Protein AF-A0A6C0CJ75-F1 (afdb_monomer_lite)

Structure (mmCIF, N/CA/C/O backbone):
data_AF-A0A6C0CJ75-F1
#
_entry.id   AF-A0A6C0CJ75-F1
#
loop_
_atom_site.group_PDB
_atom_site.id
_atom_site.type_symbol
_atom_site.label_atom_id
_atom_site.label_alt_id
_atom_site.label_comp_id
_atom_site.label_asym_id
_atom_site.label_entity_id
_atom_site.label_seq_id
_atom_site.pdbx_PDB_ins_code
_atom_site.Cartn_x
_atom_site.Cartn_y
_atom_site.Cartn_z
_atom_site.occupancy
_atom_site.B_iso_or_equiv
_atom_site.auth_seq_id
_atom_site.auth_comp_id
_atom_site.auth_asym_id
_atom_site.auth_atom_id
_atom_site.pdbx_PDB_model_num
ATOM 1 N N . MET A 1 1 ? 14.289 -2.605 -13.722 1.00 75.31 1 MET A N 1
ATOM 2 C CA . MET A 1 1 ? 13.426 -1.595 -13.074 1.00 75.31 1 MET A CA 1
ATOM 3 C C . MET A 1 1 ? 14.159 -0.256 -13.077 1.00 75.31 1 MET A C 1
ATOM 5 O O . MET A 1 1 ? 15.323 -0.239 -12.698 1.00 75.31 1 MET A O 1
ATOM 9 N N . ASN A 1 2 ? 13.547 0.825 -13.569 1.00 86.00 2 ASN A N 1
ATOM 10 C CA . ASN A 1 2 ? 14.164 2.161 -13.549 1.00 86.00 2 ASN A CA 1
ATOM 11 C C . ASN A 1 2 ? 13.733 2.943 -12.288 1.00 86.00 2 ASN A C 1
ATOM 13 O O . ASN A 1 2 ? 12.832 2.519 -11.563 1.00 86.00 2 ASN A O 1
ATOM 17 N N . MET A 1 3 ? 14.371 4.088 -12.028 1.00 89.25 3 MET A N 1
ATOM 18 C CA . MET A 1 3 ? 14.085 4.920 -10.850 1.00 89.25 3 MET A CA 1
ATOM 19 C C . MET A 1 3 ? 12.630 5.427 -10.812 1.00 89.25 3 MET A C 1
ATOM 21 O O . MET A 1 3 ? 12.044 5.523 -9.737 1.00 89.25 3 MET A O 1
ATOM 25 N N . MET A 1 4 ? 12.023 5.677 -11.978 1.00 90.56 4 MET A N 1
ATOM 26 C CA . MET A 1 4 ? 10.618 6.084 -12.089 1.00 90.56 4 MET A CA 1
ATOM 27 C C . MET A 1 4 ? 9.665 4.976 -11.618 1.00 90.56 4 MET A C 1
ATOM 29 O O . MET A 1 4 ? 8.766 5.239 -10.827 1.00 90.56 4 MET A O 1
ATOM 33 N N . ASN A 1 5 ? 9.885 3.725 -12.033 1.00 90.12 5 ASN A N 1
ATOM 34 C CA . ASN A 1 5 ? 9.057 2.587 -11.626 1.00 90.12 5 ASN A CA 1
ATOM 35 C C . ASN A 1 5 ? 9.108 2.379 -10.108 1.00 90.12 5 ASN A C 1
ATOM 37 O O . ASN A 1 5 ? 8.080 2.125 -9.490 1.00 90.12 5 ASN A O 1
ATOM 41 N N . ILE A 1 6 ? 10.292 2.534 -9.506 1.00 91.81 6 ILE A N 1
ATOM 42 C CA . ILE A 1 6 ? 10.466 2.460 -8.049 1.00 91.81 6 ILE A CA 1
ATOM 43 C C . ILE A 1 6 ? 9.642 3.553 -7.361 1.00 91.81 6 ILE A C 1
ATOM 45 O O . ILE A 1 6 ? 8.895 3.263 -6.429 1.00 91.81 6 ILE A O 1
ATOM 49 N N . ALA A 1 7 ? 9.735 4.797 -7.840 1.00 94.44 7 ALA A N 1
ATOM 50 C CA . ALA A 1 7 ? 8.972 5.913 -7.286 1.00 94.44 7 ALA A CA 1
ATOM 51 C C . ALA A 1 7 ? 7.454 5.680 -7.386 1.00 94.44 7 ALA A C 1
ATOM 53 O O . ALA A 1 7 ? 6.737 5.883 -6.406 1.00 94.44 7 ALA A O 1
ATOM 54 N N . ILE A 1 8 ? 6.971 5.188 -8.532 1.00 94.31 8 ILE A N 1
ATOM 55 C CA . ILE A 1 8 ? 5.554 4.859 -8.745 1.00 94.31 8 ILE A CA 1
ATOM 56 C C . ILE A 1 8 ? 5.088 3.770 -7.771 1.00 94.31 8 ILE A C 1
ATOM 58 O O . ILE A 1 8 ? 4.023 3.913 -7.175 1.00 94.31 8 ILE A O 1
ATOM 62 N N . ILE A 1 9 ? 5.885 2.716 -7.564 1.00 95.25 9 ILE A N 1
ATOM 63 C CA . ILE A 1 9 ? 5.568 1.631 -6.622 1.00 95.25 9 ILE A CA 1
ATOM 64 C C . ILE A 1 9 ? 5.388 2.175 -5.200 1.00 95.25 9 ILE A C 1
ATOM 66 O O . ILE A 1 9 ? 4.384 1.876 -4.552 1.00 95.25 9 ILE A O 1
ATOM 70 N N . PHE A 1 10 ? 6.311 3.014 -4.720 1.00 95.56 10 PHE A N 1
ATOM 71 C CA . PHE A 1 10 ? 6.197 3.602 -3.382 1.00 95.56 10 PHE A CA 1
ATOM 72 C C . PHE A 1 10 ? 4.981 4.520 -3.245 1.00 95.56 10 PHE A C 1
ATOM 74 O O . PHE A 1 10 ? 4.252 4.421 -2.258 1.00 95.56 10 PHE A O 1
ATOM 81 N N . ILE A 1 11 ? 4.729 5.375 -4.241 1.00 97.12 11 ILE A N 1
ATOM 82 C CA . ILE A 1 11 ? 3.551 6.253 -4.252 1.00 97.12 11 ILE A CA 1
ATOM 83 C C . ILE A 1 11 ? 2.265 5.420 -4.224 1.00 97.12 11 ILE A C 1
ATOM 85 O O . ILE A 1 11 ? 1.365 5.726 -3.443 1.00 97.12 11 ILE A O 1
ATOM 89 N N . ALA A 1 12 ? 2.185 4.349 -5.016 1.00 96.25 12 ALA A N 1
ATOM 90 C CA . ALA A 1 12 ? 1.022 3.467 -5.049 1.00 96.25 12 ALA A CA 1
ATOM 91 C C . ALA A 1 12 ? 0.771 2.791 -3.693 1.00 96.25 12 ALA A C 1
ATOM 93 O O . ALA A 1 12 ? -0.364 2.780 -3.221 1.00 96.25 12 ALA A O 1
ATOM 94 N N . ILE A 1 13 ? 1.819 2.283 -3.035 1.00 97.31 13 ILE A N 1
ATOM 95 C CA . ILE A 1 13 ? 1.709 1.667 -1.703 1.00 97.31 13 ILE A CA 1
ATOM 96 C C . ILE A 1 13 ? 1.183 2.679 -0.677 1.00 97.31 13 ILE A C 1
ATOM 98 O O . ILE A 1 13 ? 0.244 2.368 0.058 1.00 97.31 13 ILE A O 1
ATOM 102 N N . ILE A 1 14 ? 1.742 3.894 -0.647 1.00 98.19 14 ILE A N 1
ATOM 103 C CA . ILE A 1 14 ? 1.315 4.956 0.279 1.00 98.19 14 ILE A CA 1
ATOM 104 C C . ILE A 1 14 ? -0.140 5.354 0.007 1.00 98.19 14 ILE A C 1
ATOM 106 O O . ILE A 1 14 ? -0.945 5.423 0.937 1.00 98.19 14 ILE A O 1
ATOM 110 N N . ALA A 1 15 ? -0.494 5.576 -1.261 1.00 98.25 15 ALA A N 1
ATOM 111 C CA . ALA A 1 15 ? -1.842 5.973 -1.652 1.00 98.25 15 ALA A CA 1
ATOM 112 C C . ALA A 1 15 ? -2.877 4.903 -1.279 1.00 98.25 15 ALA A C 1
ATOM 114 O O . ALA A 1 15 ? -3.905 5.221 -0.683 1.00 98.25 15 ALA A O 1
ATOM 115 N N . ILE A 1 16 ? -2.592 3.630 -1.569 1.00 98.06 16 ILE A N 1
ATOM 116 C CA . ILE A 1 16 ? -3.488 2.516 -1.241 1.00 98.06 16 ILE A CA 1
ATOM 117 C C . ILE A 1 16 ? -3.612 2.346 0.271 1.00 98.06 16 ILE A C 1
ATOM 119 O O . ILE A 1 16 ? -4.730 2.192 0.759 1.00 98.06 16 ILE A O 1
ATOM 123 N N . ASN A 1 17 ? -2.509 2.422 1.023 1.00 98.12 17 ASN A N 1
ATOM 124 C CA . ASN A 1 17 ? -2.559 2.372 2.484 1.00 98.12 17 ASN A CA 1
ATOM 125 C C . ASN A 1 17 ? -3.503 3.446 3.042 1.00 98.12 17 ASN A C 1
ATOM 127 O O . ASN A 1 17 ? -4.384 3.133 3.844 1.00 9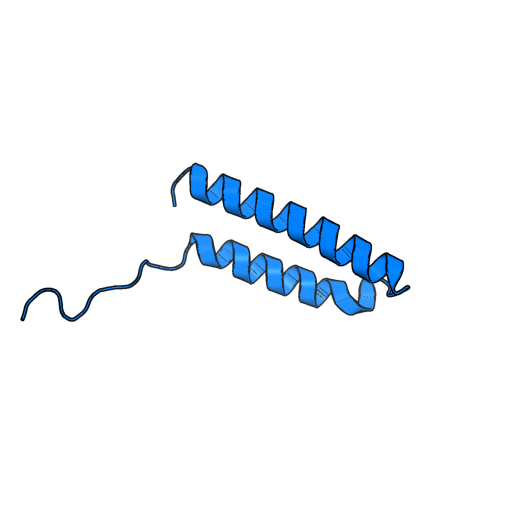8.12 17 ASN A O 1
ATOM 131 N N . TYR A 1 18 ? -3.340 4.687 2.578 1.00 98.31 18 TYR A N 1
ATOM 132 C CA . TYR A 1 18 ? -4.131 5.823 3.030 1.00 98.31 18 TYR A CA 1
ATOM 133 C C . TYR A 1 18 ? -5.613 5.668 2.674 1.00 98.31 18 TYR A C 1
ATOM 135 O O . TYR A 1 18 ? -6.465 5.758 3.556 1.00 98.31 18 TYR A O 1
ATOM 143 N N . ILE A 1 19 ? -5.925 5.381 1.405 1.00 98.44 19 ILE A N 1
ATOM 144 C CA . ILE A 1 19 ? -7.306 5.251 0.922 1.00 98.44 19 ILE A CA 1
ATOM 145 C C . ILE A 1 19 ? -8.019 4.096 1.630 1.00 98.44 19 ILE A C 1
ATOM 147 O O . ILE A 1 19 ? -9.122 4.281 2.140 1.00 98.44 19 ILE A O 1
ATOM 151 N N . VAL A 1 20 ? -7.391 2.918 1.704 1.00 98.12 20 VAL A N 1
ATOM 152 C CA . VAL A 1 20 ? -8.002 1.746 2.346 1.00 98.12 20 VAL A CA 1
ATOM 153 C C . VAL A 1 20 ? -8.211 2.007 3.830 1.00 98.12 20 VAL A C 1
ATOM 155 O O . VAL A 1 20 ? -9.299 1.756 4.335 1.00 98.12 20 VAL A O 1
ATOM 158 N N . THR A 1 21 ? -7.222 2.564 4.528 1.00 98.12 21 THR A N 1
ATOM 159 C CA . THR A 1 21 ? -7.359 2.862 5.959 1.00 98.12 21 THR A CA 1
ATOM 160 C C . THR A 1 21 ? -8.448 3.906 6.212 1.00 98.12 21 THR A C 1
ATOM 162 O O . THR A 1 21 ? -9.239 3.739 7.135 1.00 98.12 21 THR A O 1
ATOM 165 N N . ALA A 1 22 ? -8.560 4.941 5.373 1.00 98.56 22 ALA A N 1
ATOM 166 C CA . ALA A 1 22 ? -9.634 5.928 5.474 1.00 98.56 22 ALA A CA 1
ATOM 167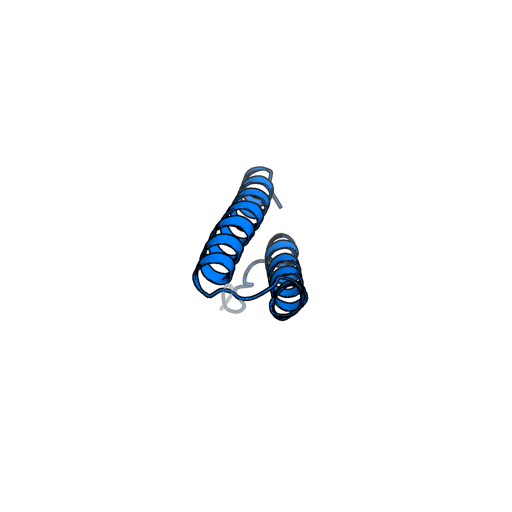 C C . ALA A 1 22 ? -11.024 5.299 5.271 1.00 98.56 22 ALA A C 1
ATOM 169 O O . ALA A 1 22 ? -11.935 5.567 6.054 1.00 98.56 22 ALA A O 1
ATOM 170 N N . ILE A 1 23 ? -11.176 4.428 4.267 1.00 98.56 23 ILE A N 1
ATOM 171 C CA . ILE A 1 23 ? -12.429 3.707 4.011 1.00 98.56 23 ILE A CA 1
ATOM 172 C C . ILE A 1 23 ? -12.765 2.772 5.179 1.00 98.56 23 ILE A C 1
ATOM 174 O O . ILE A 1 23 ? -13.891 2.791 5.664 1.00 98.56 23 ILE A O 1
ATOM 178 N N . MET A 1 24 ? -11.808 1.981 5.665 1.00 98.38 24 MET A N 1
ATOM 179 C CA . MET A 1 24 ? -12.051 1.029 6.755 1.00 98.38 24 MET A CA 1
ATOM 180 C C . MET A 1 24 ? -12.392 1.743 8.064 1.00 98.38 24 MET A C 1
ATOM 182 O O . MET A 1 24 ? -13.329 1.335 8.743 1.00 98.38 24 MET A O 1
ATOM 186 N N . ASN A 1 25 ? -11.729 2.865 8.360 1.00 98.00 25 ASN A N 1
ATOM 187 C CA . ASN A 1 25 ? -12.089 3.722 9.490 1.00 98.00 25 ASN A CA 1
ATOM 188 C C . ASN A 1 25 ? -13.505 4.295 9.348 1.00 98.00 25 ASN A C 1
ATOM 190 O O . ASN A 1 25 ? -14.263 4.280 10.314 1.00 98.00 25 ASN A O 1
ATOM 194 N N . PHE A 1 26 ? -13.882 4.767 8.154 1.00 98.31 26 PHE A N 1
ATOM 195 C CA . PHE A 1 26 ? -15.243 5.243 7.883 1.00 98.31 26 PHE A CA 1
ATOM 196 C C . PHE A 1 26 ? -16.292 4.139 8.089 1.00 98.31 26 PHE A C 1
ATOM 198 O O . PHE A 1 26 ? -17.369 4.401 8.619 1.00 98.31 26 PHE A O 1
ATOM 205 N N . LEU A 1 27 ? -15.965 2.900 7.717 1.00 98.25 27 LEU A N 1
ATOM 206 C CA . LEU A 1 27 ? -16.823 1.729 7.900 1.00 98.25 27 LEU A CA 1
ATOM 207 C C . LEU A 1 27 ? -16.771 1.138 9.323 1.00 98.25 27 LEU A C 1
ATOM 209 O O . LEU A 1 27 ? -17.518 0.205 9.610 1.00 98.25 27 LEU A O 1
ATOM 213 N N . GLY A 1 28 ? -15.907 1.647 10.208 1.00 97.94 28 GLY A N 1
ATOM 214 C CA . GLY A 1 28 ? -15.720 1.123 11.565 1.00 97.94 28 GLY A CA 1
ATOM 215 C C . GLY A 1 28 ? -15.037 -0.249 11.626 1.00 97.94 28 GLY A C 1
ATOM 216 O O . GLY A 1 28 ? -15.220 -0.981 12.596 1.00 97.94 28 GLY A O 1
ATOM 217 N N . VAL A 1 29 ? -14.275 -0.624 10.595 1.00 98.25 29 VAL A N 1
ATOM 218 C CA . VAL A 1 29 ? -13.577 -1.913 10.507 1.00 98.25 29 VAL A CA 1
ATOM 219 C C . VAL A 1 29 ? -12.160 -1.783 11.060 1.00 98.25 29 VAL A C 1
ATOM 221 O O . VAL A 1 29 ? -11.353 -0.995 10.570 1.00 98.25 29 VAL A O 1
ATOM 224 N N . GLU A 1 30 ? -11.831 -2.602 12.056 1.00 97.31 30 GLU A N 1
ATOM 225 C CA . GLU A 1 30 ? -10.499 -2.614 12.665 1.00 97.31 30 GLU A CA 1
ATOM 226 C C . GLU A 1 30 ? -9.429 -3.245 11.756 1.00 97.31 30 GLU A C 1
ATOM 228 O O . GLU A 1 30 ? -9.691 -4.163 10.973 1.00 97.31 30 GLU A O 1
ATOM 233 N N . LEU A 1 31 ? -8.175 -2.810 11.929 1.00 96.50 31 LEU A N 1
ATOM 234 C CA . LEU A 1 31 ? -7.024 -3.258 11.134 1.00 96.50 31 LEU A CA 1
ATOM 235 C C . LEU A 1 31 ? -6.826 -4.780 11.131 1.00 96.50 31 LEU A C 1
ATOM 237 O O . LEU A 1 31 ? -6.402 -5.335 10.118 1.00 96.50 31 LEU A O 1
ATOM 241 N N . GLN A 1 32 ? -7.156 -5.472 12.224 1.00 97.19 32 GLN A N 1
ATOM 242 C CA . GLN A 1 32 ? -7.001 -6.928 12.323 1.00 97.19 32 GLN A CA 1
ATOM 243 C C . GLN A 1 32 ? -7.817 -7.702 1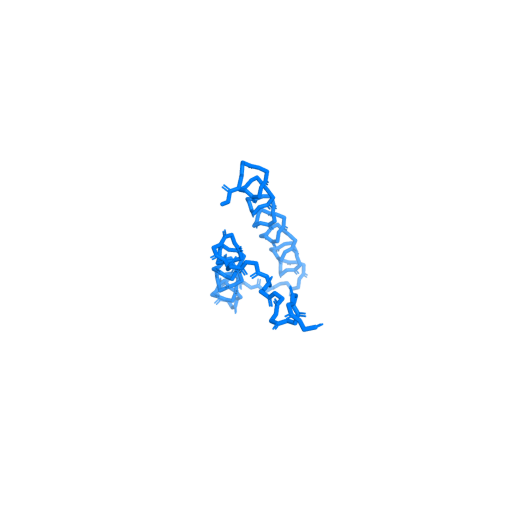1.274 1.00 97.19 32 GLN A C 1
ATOM 245 O O . GLN A 1 32 ? -7.441 -8.814 10.910 1.00 97.19 32 GLN A O 1
ATOM 250 N N . PHE A 1 33 ? -8.901 -7.111 10.760 1.00 97.69 33 PHE A N 1
ATOM 251 C CA . PHE A 1 33 ? -9.784 -7.765 9.795 1.00 97.69 33 PHE A CA 1
ATOM 252 C C . PHE A 1 33 ? -9.302 -7.632 8.347 1.00 97.69 33 PHE A C 1
ATOM 254 O O . PHE A 1 33 ? -9.572 -8.519 7.540 1.00 97.69 33 PHE A O 1
ATOM 261 N N . TYR A 1 34 ? -8.587 -6.553 8.002 1.00 97.56 34 TYR A N 1
ATOM 262 C CA . TYR A 1 34 ? -8.183 -6.272 6.616 1.00 97.56 34 TYR A CA 1
ATOM 263 C C . TYR A 1 34 ? -6.665 -6.166 6.397 1.00 97.56 34 TYR A C 1
ATOM 265 O O . TYR A 1 34 ? -6.203 -6.189 5.255 1.00 97.56 34 TYR A O 1
ATOM 273 N N . GLY A 1 35 ? -5.871 -6.060 7.465 1.00 97.31 35 GLY A N 1
ATOM 274 C CA . GLY A 1 35 ? -4.437 -5.778 7.388 1.00 97.31 35 GLY A CA 1
ATOM 275 C C . GLY A 1 35 ? -3.640 -6.831 6.616 1.00 97.31 35 GLY A C 1
ATOM 276 O O . GLY A 1 35 ? -2.769 -6.478 5.825 1.00 97.31 35 GLY A O 1
ATOM 277 N N . SER A 1 36 ? -3.970 -8.117 6.769 1.00 97.94 36 SER A N 1
ATOM 278 C CA . SER A 1 36 ? -3.327 -9.203 6.012 1.00 97.94 36 SER A CA 1
ATOM 279 C C . SER A 1 36 ? -3.591 -9.100 4.506 1.00 97.94 36 SER A C 1
ATOM 281 O O . SER A 1 36 ? -2.672 -9.277 3.707 1.00 97.94 36 SER A O 1
ATOM 283 N N . TYR A 1 37 ? -4.813 -8.742 4.108 1.00 97.12 37 TYR A N 1
ATOM 284 C CA . TYR A 1 37 ? -5.171 -8.506 2.708 1.00 97.12 37 TYR A CA 1
ATOM 285 C C . TYR A 1 37 ? -4.468 -7.265 2.148 1.00 97.12 37 TYR A C 1
ATOM 287 O O . TYR A 1 37 ? -4.001 -7.282 1.011 1.00 97.12 37 TYR A O 1
ATOM 295 N N . LEU A 1 38 ? -4.332 -6.205 2.950 1.00 97.19 38 LEU A N 1
ATOM 296 C CA . LEU A 1 38 ? -3.590 -5.006 2.558 1.00 97.19 38 LEU A CA 1
ATOM 297 C C . LEU A 1 38 ? -2.098 -5.315 2.335 1.00 97.19 38 LEU A C 1
ATOM 299 O O . LEU A 1 38 ? -1.524 -4.884 1.336 1.00 97.19 38 LEU A O 1
ATOM 303 N N . LEU A 1 39 ? -1.487 -6.120 3.211 1.00 97.19 39 LEU A N 1
ATOM 304 C CA . LEU A 1 39 ? -0.113 -6.604 3.034 1.00 97.19 39 LEU A CA 1
ATOM 305 C C . LEU A 1 39 ? 0.035 -7.487 1.788 1.00 97.19 39 LEU A C 1
ATOM 307 O O . LEU A 1 39 ? 1.019 -7.357 1.058 1.00 97.19 39 LEU A O 1
ATOM 311 N N . TRP A 1 40 ? -0.946 -8.348 1.510 1.00 96.56 40 TRP A N 1
ATOM 312 C CA . TRP A 1 40 ? -0.976 -9.151 0.286 1.00 96.56 40 TRP A CA 1
ATOM 313 C C . TRP A 1 40 ? -1.015 -8.276 -0.977 1.00 96.56 40 TRP A C 1
ATOM 315 O O . TRP A 1 40 ? -0.260 -8.525 -1.918 1.00 96.56 40 TRP A O 1
ATOM 325 N N . ILE A 1 41 ? -1.804 -7.198 -0.978 1.00 96.06 41 ILE A N 1
ATOM 326 C CA . ILE A 1 41 ? -1.824 -6.223 -2.080 1.00 96.06 41 ILE A CA 1
ATOM 327 C C . ILE A 1 41 ? -0.454 -5.548 -2.242 1.00 96.06 41 ILE A C 1
ATOM 329 O O . ILE A 1 41 ? 0.038 -5.439 -3.366 1.00 96.06 41 ILE A O 1
ATOM 333 N N . PHE A 1 42 ? 0.203 -5.136 -1.152 1.00 95.94 42 PHE A N 1
ATOM 334 C CA . PHE A 1 42 ? 1.547 -4.548 -1.238 1.00 95.94 42 PHE A CA 1
ATOM 335 C C . PHE A 1 42 ? 2.565 -5.516 -1.837 1.00 95.94 42 PHE A C 1
ATOM 337 O O . PHE A 1 42 ? 3.380 -5.099 -2.658 1.00 95.94 42 PHE A O 1
ATOM 344 N N . ALA A 1 43 ? 2.491 -6.804 -1.493 1.00 95.31 43 ALA A N 1
ATOM 345 C CA . ALA A 1 43 ? 3.348 -7.818 -2.096 1.00 95.31 43 ALA A CA 1
ATOM 346 C C . ALA A 1 43 ? 3.143 -7.902 -3.618 1.00 95.31 43 ALA A C 1
ATOM 348 O O . ALA A 1 43 ? 4.121 -7.909 -4.361 1.00 95.31 43 ALA A O 1
ATOM 349 N N . ILE A 1 44 ? 1.895 -7.887 -4.100 1.00 94.06 44 ILE A N 1
ATOM 350 C CA . ILE A 1 44 ? 1.594 -7.895 -5.543 1.00 94.06 44 ILE A CA 1
ATOM 351 C C . ILE A 1 44 ? 2.170 -6.655 -6.241 1.00 94.06 44 ILE A C 1
ATOM 353 O O . ILE A 1 44 ? 2.786 -6.775 -7.301 1.00 94.06 44 ILE A O 1
ATOM 357 N N . ILE A 1 45 ? 2.014 -5.472 -5.643 1.00 94.19 45 ILE A N 1
ATOM 358 C CA . ILE A 1 45 ? 2.533 -4.214 -6.206 1.00 94.19 45 ILE A CA 1
ATOM 359 C C . ILE A 1 45 ? 4.064 -4.224 -6.252 1.00 94.19 45 ILE A C 1
ATOM 361 O O . ILE A 1 45 ? 4.656 -3.784 -7.236 1.00 94.19 45 ILE A O 1
ATOM 365 N N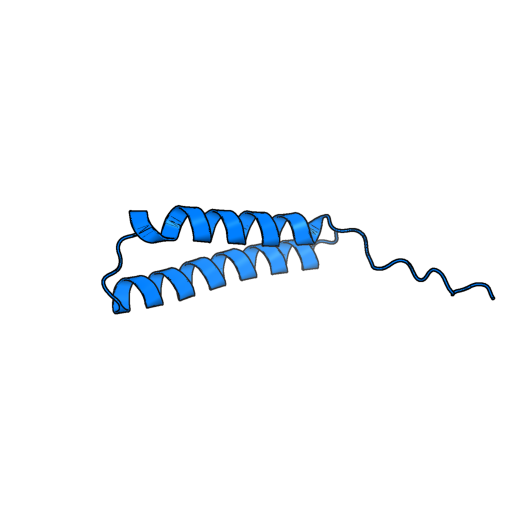 . LEU A 1 46 ? 4.718 -4.757 -5.218 1.00 92.69 46 LEU A N 1
ATOM 366 C CA . LEU A 1 46 ? 6.168 -4.935 -5.220 1.00 92.69 46 LEU A CA 1
ATOM 367 C C . LEU A 1 46 ? 6.599 -5.907 -6.321 1.00 92.69 46 LEU A C 1
ATOM 369 O O . LEU A 1 46 ? 7.526 -5.597 -7.068 1.00 92.69 46 LEU A O 1
ATOM 373 N N . PHE A 1 47 ? 5.906 -7.041 -6.473 1.00 90.56 47 PHE A N 1
ATOM 374 C CA . PHE A 1 47 ? 6.201 -8.018 -7.522 1.00 90.56 47 PHE A CA 1
ATOM 375 C C . PHE A 1 47 ? 6.011 -7.464 -8.931 1.00 90.56 47 PHE A C 1
ATOM 377 O O . PHE A 1 47 ? 6.758 -7.858 -9.825 1.00 90.56 47 PHE A O 1
ATOM 384 N N . TRP A 1 48 ? 5.108 -6.502 -9.135 1.00 88.06 48 TRP A N 1
ATOM 385 C CA . TRP A 1 48 ? 4.979 -5.817 -10.422 1.00 88.06 48 TRP A CA 1
ATOM 386 C C . TRP A 1 48 ? 6.294 -5.179 -10.892 1.00 88.06 48 TRP A C 1
ATOM 388 O O . TRP A 1 48 ? 6.610 -5.234 -12.078 1.00 88.06 48 TRP A O 1
ATOM 398 N N . GLY A 1 49 ? 7.122 -4.670 -9.972 1.00 81.81 49 GLY A N 1
ATOM 399 C CA . GLY A 1 49 ? 8.446 -4.129 -10.299 1.00 81.81 49 GLY A CA 1
ATOM 400 C C . GLY A 1 49 ? 9.448 -5.156 -10.850 1.00 81.81 49 GLY A C 1
ATOM 401 O O . GLY A 1 49 ? 10.440 -4.770 -11.477 1.00 81.81 49 GLY A O 1
ATOM 402 N N . PHE A 1 50 ? 9.184 -6.447 -10.638 1.00 82.94 50 PHE A N 1
ATOM 403 C CA . PHE A 1 50 ? 10.039 -7.568 -11.038 1.00 82.94 50 PHE A CA 1
ATOM 404 C C . PHE A 1 50 ? 9.426 -8.438 -12.141 1.00 82.94 50 PHE A C 1
ATOM 406 O O . PHE A 1 50 ? 10.111 -9.325 -12.651 1.00 82.94 50 PHE A O 1
ATOM 413 N N . LEU A 1 51 ? 8.164 -8.206 -12.522 1.00 82.88 51 LEU A N 1
ATOM 414 C CA . LEU A 1 51 ? 7.528 -8.961 -13.596 1.00 82.88 51 LEU A CA 1
ATOM 415 C C . LEU A 1 51 ? 8.230 -8.659 -14.933 1.00 82.88 51 LEU A C 1
ATOM 417 O O . LEU A 1 51 ? 8.439 -7.487 -15.266 1.00 82.88 51 LEU A O 1
ATOM 421 N N . PRO A 1 52 ? 8.605 -9.691 -15.709 1.00 79.38 52 PRO A N 1
ATOM 422 C CA . PRO A 1 52 ? 9.140 -9.486 -17.044 1.00 79.38 52 PRO A CA 1
ATOM 423 C C . PRO A 1 52 ? 8.082 -8.819 -17.928 1.00 79.38 52 PRO A C 1
ATOM 425 O O . PRO A 1 52 ? 6.882 -9.055 -17.782 1.00 79.38 52 PRO A O 1
ATOM 428 N N . GLY A 1 53 ? 8.538 -7.973 -18.853 1.00 81.00 53 GLY A N 1
ATOM 429 C CA . GLY A 1 53 ? 7.653 -7.389 -19.854 1.00 81.00 53 GLY A CA 1
ATOM 430 C C . GLY A 1 53 ? 7.008 -8.470 -20.733 1.00 81.00 53 GLY A C 1
ATOM 431 O O . GLY A 1 53 ? 7.543 -9.578 -20.837 1.00 81.00 53 GLY A O 1
ATOM 432 N N . PRO A 1 54 ? 5.869 -8.168 -21.376 1.00 82.31 54 PRO A N 1
ATOM 433 C CA . PRO A 1 54 ? 5.241 -9.092 -22.3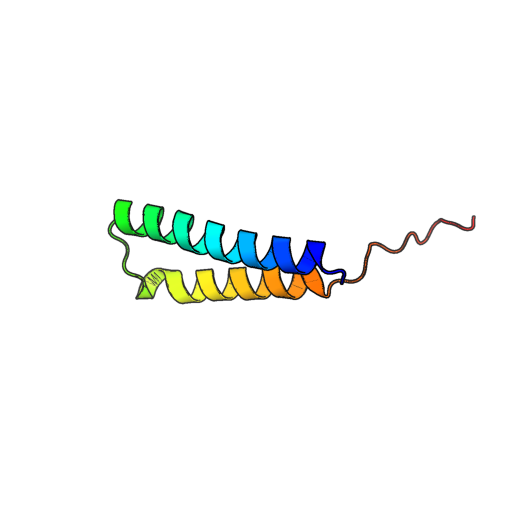11 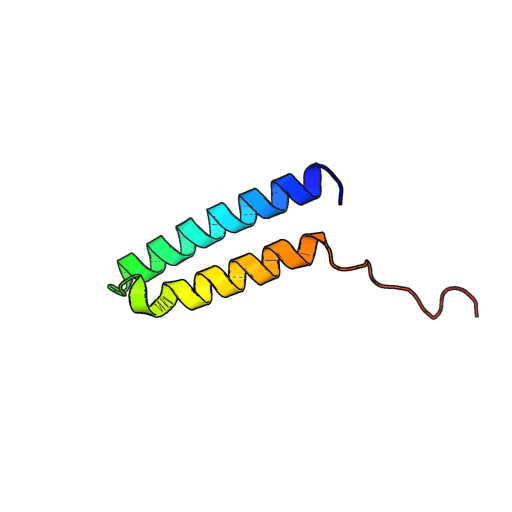1.00 82.31 54 PRO A CA 1
ATOM 434 C C . PRO A 1 54 ? 6.215 -9.430 -23.445 1.00 82.31 54 PRO A C 1
ATOM 436 O O . PRO A 1 54 ? 6.767 -8.540 -24.092 1.00 82.31 54 PRO A O 1
ATOM 439 N N . VAL A 1 55 ? 6.429 -10.723 -23.677 1.00 84.19 55 VAL A N 1
ATOM 440 C CA . VAL A 1 55 ? 7.242 -11.218 -24.790 1.00 84.19 55 VAL A CA 1
ATOM 441 C C . VAL A 1 55 ? 6.327 -11.368 -26.001 1.00 84.19 55 VAL A C 1
ATOM 443 O O . VAL A 1 55 ? 5.333 -12.091 -25.936 1.00 84.19 55 VAL A O 1
ATOM 446 N N . ASN A 1 56 ? 6.636 -10.679 -27.102 1.00 86.00 56 ASN A N 1
ATOM 447 C CA . ASN A 1 56 ? 5.919 -10.878 -28.358 1.00 86.00 56 ASN A CA 1
ATOM 448 C C . ASN A 1 56 ? 6.459 -12.133 -29.058 1.00 86.00 56 ASN A C 1
ATOM 450 O O . ASN A 1 56 ? 7.524 -12.107 -29.667 1.00 86.00 56 ASN A O 1
ATOM 454 N N . TYR A 1 57 ? 5.722 -13.239 -28.966 1.00 83.81 57 TYR A N 1
ATOM 455 C CA . TYR A 1 57 ? 6.104 -14.515 -29.582 1.00 83.81 57 TYR A CA 1
ATOM 456 C C . TYR A 1 57 ? 5.899 -14.558 -31.105 1.00 83.81 57 TYR A C 1
ATOM 458 O O . TYR A 1 57 ? 6.292 -15.537 -31.734 1.00 83.81 57 TYR A O 1
ATOM 466 N N . PHE A 1 58 ? 5.299 -13.519 -31.694 1.00 85.12 58 PHE A N 1
ATOM 467 C CA . PHE A 1 58 ? 4.981 -13.441 -33.123 1.00 85.12 58 PHE A CA 1
ATOM 468 C C . PHE A 1 58 ? 5.855 -12.435 -33.889 1.00 85.12 58 PHE A C 1
ATOM 470 O O . PHE A 1 58 ? 5.617 -12.196 -35.066 1.00 85.12 58 PHE A O 1
ATOM 477 N N . ASP A 1 59 ? 6.877 -11.851 -33.256 1.00 74.50 59 ASP A N 1
ATOM 478 C CA . ASP A 1 59 ? 7.722 -10.786 -33.832 1.00 74.50 59 ASP A CA 1
ATOM 479 C C . ASP A 1 59 ? 8.762 -11.289 -34.864 1.00 74.50 59 ASP A C 1
ATOM 481 O O . ASP A 1 59 ? 9.848 -10.733 -35.009 1.00 74.50 59 ASP A O 1
ATOM 485 N N . GLY A 1 60 ? 8.468 -12.390 -35.562 1.00 68.44 60 GLY A N 1
ATOM 486 C CA . GLY A 1 60 ? 9.415 -13.055 -36.463 1.00 68.44 60 GLY A CA 1
ATOM 487 C C . GLY A 1 60 ? 8.811 -14.031 -37.477 1.00 68.44 60 GLY A C 1
ATOM 488 O O . GLY A 1 60 ? 9.551 -14.867 -37.994 1.00 68.44 60 GLY A O 1
ATOM 489 N N . SER A 1 61 ? 7.505 -13.953 -37.754 1.00 56.53 61 SER A N 1
ATOM 490 C CA . SER A 1 61 ? 6.835 -14.701 -38.834 1.00 56.53 61 SER A CA 1
ATOM 491 C C . SER A 1 61 ? 6.309 -13.769 -39.913 1.00 56.53 61 SER A C 1
ATOM 493 O O . SER A 1 61 ? 5.549 -12.853 -39.524 1.00 56.53 61 SER A O 1
#

Radius of gyration: 16.41 Å; chains: 1; bounding box: 31×21×52 Å

Sequence (61 aa):
MNMMNIAIIFIAIIAINYIVTAIMNFLGVELQFYGSYLLWIFAIILFWGFLPGPVNYFDGS

pLDDT: mean 91.98, std 8.5, range [56.53, 98.56]

Secondary structure (DSSP, 8-state):
--HHHHHHHHHHHHHHHHHHHHHHHHTT--HHHHHHHHHHHHHHHHHHTTSPPPP-TTTT-

Organism: NCBI:txid1070528

Foldseek 3Di:
DDPVLVVVLVVVLVVLVVVVVVVCVVVVHDCVVCVVVSVVVNVVSVCVVVDDDDDDPPPPD